Protein AF-A0A954T7Q8-F1 (afdb_monomer_lite)

Sequence (118 aa):
MYSCGPTVYDFAHIGNFRSFLFADVIRRTLEFFGYKVHHVMNITDVGHMTDDSNADGGGEDKMEAAAKRMKADKKSGKVEDGAVENPDDPYQVADFYTRAFLEDARTLGVKVASEPDN

pLDDT: mean 86.32, std 14.43, range [40.91, 98.12]

Structure (mmCIF, N/CA/C/O backbone):
data_AF-A0A954T7Q8-F1
#
_entry.id   AF-A0A954T7Q8-F1
#
loop_
_atom_site.group_PDB
_atom_site.id
_atom_site.type_symbol
_atom_site.label_atom_id
_atom_site.label_alt_id
_atom_site.label_comp_id
_atom_site.label_asym_id
_atom_site.label_entity_id
_atom_site.label_seq_id
_atom_site.pdbx_PDB_ins_code
_atom_site.Cartn_x
_atom_site.Cartn_y
_atom_site.Cartn_z
_atom_site.occupancy
_atom_site.B_iso_or_equiv
_atom_site.auth_seq_id
_atom_site.auth_comp_id
_atom_site.auth_asym_id
_atom_site.auth_atom_id
_atom_site.pdbx_PDB_model_num
ATOM 1 N N . MET A 1 1 ? -14.632 3.200 10.286 1.00 92.19 1 MET A N 1
ATOM 2 C CA . MET A 1 1 ? -13.468 4.085 10.087 1.00 92.19 1 MET A CA 1
ATOM 3 C C . MET A 1 1 ? -12.919 3.826 8.698 1.00 92.19 1 MET A C 1
ATOM 5 O O . MET A 1 1 ? -12.777 2.666 8.342 1.00 92.19 1 MET A O 1
ATOM 9 N N . TYR A 1 2 ? -12.653 4.871 7.920 1.00 94.81 2 TYR A N 1
ATOM 10 C CA . TYR A 1 2 ? -11.983 4.756 6.624 1.00 94.81 2 TYR A CA 1
ATOM 11 C C . TYR A 1 2 ? -10.673 5.544 6.667 1.00 94.81 2 TYR A C 1
ATOM 13 O O . TYR A 1 2 ? -10.643 6.630 7.247 1.00 94.81 2 TYR A O 1
ATOM 21 N N . SER A 1 3 ? -9.618 5.010 6.059 1.00 94.69 3 SER A N 1
ATOM 22 C CA . SER A 1 3 ? -8.357 5.721 5.832 1.00 94.69 3 SER A CA 1
ATOM 23 C C . SER A 1 3 ? -7.838 5.431 4.430 1.00 94.69 3 SER A C 1
ATOM 25 O O . SER A 1 3 ? -7.934 4.293 3.975 1.00 94.69 3 SER A O 1
ATOM 27 N N . CYS A 1 4 ? -7.239 6.427 3.778 1.00 92.81 4 CYS A N 1
ATOM 28 C CA . CYS A 1 4 ? -6.559 6.212 2.504 1.00 92.81 4 CYS A CA 1
ATOM 29 C C . CYS A 1 4 ? -5.401 5.221 2.682 1.00 92.81 4 CYS A C 1
ATOM 31 O O . CYS A 1 4 ? -4.618 5.360 3.626 1.00 92.81 4 CYS A O 1
ATOM 33 N N . GLY A 1 5 ? -5.295 4.242 1.789 1.00 92.75 5 GLY A N 1
ATOM 34 C CA . GLY A 1 5 ? -4.139 3.353 1.703 1.00 92.75 5 GLY A CA 1
ATOM 35 C C . GLY A 1 5 ? -3.168 3.743 0.585 1.00 92.75 5 GLY A C 1
ATOM 36 O O . GLY A 1 5 ? -3.271 4.841 0.029 1.00 92.75 5 GLY A O 1
ATOM 37 N N . PRO A 1 6 ? -2.175 2.887 0.297 1.00 94.25 6 PRO A N 1
ATOM 38 C CA . PRO A 1 6 ? -1.101 3.190 -0.642 1.00 94.25 6 PRO A CA 1
ATOM 39 C C . PRO A 1 6 ? -1.558 3.183 -2.106 1.00 94.25 6 PRO A C 1
ATOM 41 O O . PRO A 1 6 ? -2.541 2.534 -2.474 1.00 94.25 6 PRO A O 1
ATOM 44 N N . THR A 1 7 ? -0.771 3.855 -2.946 1.00 93.06 7 THR A N 1
ATOM 45 C CA . THR A 1 7 ? -0.765 3.647 -4.399 1.00 93.06 7 THR A CA 1
ATOM 46 C C . THR A 1 7 ? 0.405 2.736 -4.749 1.00 93.06 7 THR A C 1
ATOM 48 O O . THR A 1 7 ? 1.542 3.030 -4.384 1.00 93.06 7 THR A O 1
ATOM 51 N N . VAL A 1 8 ? 0.136 1.613 -5.414 1.00 93.44 8 VAL A N 1
ATOM 52 C CA . VAL A 1 8 ? 1.047 0.450 -5.455 1.00 93.44 8 VAL A CA 1
ATOM 53 C C . VAL A 1 8 ? 1.877 0.374 -6.741 1.00 93.44 8 VAL A C 1
ATOM 55 O O . VAL A 1 8 ? 1.895 -0.634 -7.435 1.00 93.44 8 VAL A O 1
ATOM 58 N N . TYR A 1 9 ? 2.582 1.460 -7.060 1.00 91.56 9 TYR A N 1
ATOM 59 C CA . TYR A 1 9 ? 3.569 1.514 -8.155 1.00 91.56 9 TYR A CA 1
ATOM 60 C C . TYR A 1 9 ? 5.026 1.604 -7.648 1.00 91.56 9 TYR A C 1
ATOM 62 O O . TYR A 1 9 ? 5.968 1.678 -8.441 1.00 91.56 9 TYR A O 1
ATOM 70 N N . ASP A 1 10 ? 5.228 1.674 -6.331 1.00 92.69 10 ASP A N 1
ATOM 71 C CA . ASP A 1 10 ? 6.539 1.716 -5.676 1.00 92.69 10 ASP A CA 1
ATOM 72 C C . ASP A 1 10 ? 6.426 1.204 -4.230 1.00 92.69 10 ASP A C 1
ATOM 74 O O . ASP A 1 10 ? 5.321 1.032 -3.705 1.00 92.69 10 ASP A O 1
ATOM 78 N N . PHE A 1 11 ? 7.563 0.995 -3.567 1.00 94.12 11 PHE A N 1
ATOM 79 C CA . PHE A 1 11 ? 7.597 0.689 -2.139 1.00 94.12 11 PHE A CA 1
ATOM 80 C C . PHE A 1 11 ? 7.043 1.857 -1.313 1.00 94.12 11 PHE A C 1
ATOM 82 O O . PHE A 1 11 ? 7.396 3.022 -1.522 1.00 94.12 11 PHE A O 1
ATOM 89 N N . ALA A 1 12 ? 6.207 1.542 -0.321 1.00 94.62 12 ALA A N 1
ATOM 90 C CA . ALA A 1 12 ? 5.729 2.530 0.635 1.00 94.62 12 ALA A CA 1
ATOM 91 C C . ALA A 1 12 ? 6.905 3.062 1.470 1.00 94.62 12 ALA A C 1
ATOM 93 O O . ALA A 1 12 ? 7.640 2.308 2.103 1.00 94.62 12 ALA A O 1
ATOM 94 N N . HIS A 1 13 ? 7.086 4.380 1.505 1.00 94.06 13 HIS A N 1
ATOM 95 C CA . HIS A 1 13 ? 8.178 4.997 2.252 1.00 94.06 13 HIS A CA 1
ATOM 96 C C . HIS A 1 13 ? 7.756 5.350 3.687 1.00 94.06 13 HIS A C 1
ATOM 98 O O . HIS A 1 13 ? 6.569 5.418 4.020 1.00 94.06 13 HIS A O 1
ATOM 104 N N . ILE A 1 14 ? 8.722 5.699 4.546 1.00 94.19 14 ILE A N 1
ATOM 105 C CA . ILE A 1 14 ? 8.481 6.050 5.962 1.00 94.19 14 ILE A CA 1
ATOM 106 C C . ILE A 1 14 ? 7.403 7.135 6.153 1.00 94.19 14 ILE A C 1
ATOM 108 O O . ILE A 1 14 ? 6.595 7.071 7.079 1.00 94.19 14 ILE A O 1
ATOM 112 N N . GLY A 1 15 ? 7.338 8.109 5.238 1.00 93.62 15 GLY A N 1
ATOM 113 C CA . GLY A 1 15 ? 6.276 9.120 5.216 1.00 93.62 15 GLY A CA 1
ATOM 114 C C . GLY A 1 15 ? 4.859 8.551 5.030 1.00 93.62 15 GLY A C 1
ATOM 115 O O . GLY A 1 15 ? 3.938 9.052 5.670 1.00 93.62 15 GLY A O 1
ATOM 116 N N . ASN A 1 16 ? 4.672 7.494 4.225 1.00 94.00 16 ASN A N 1
ATOM 117 C CA . ASN A 1 16 ? 3.382 6.812 4.093 1.00 94.00 16 ASN A CA 1
ATOM 118 C C . ASN A 1 16 ? 3.057 6.054 5.388 1.00 94.00 16 ASN A C 1
ATOM 120 O O . ASN A 1 16 ? 1.966 6.213 5.937 1.00 94.00 16 ASN A O 1
ATOM 124 N N . PHE A 1 17 ? 4.033 5.315 5.932 1.00 95.12 17 PHE A N 1
ATOM 125 C CA . PHE A 1 17 ? 3.859 4.537 7.163 1.00 95.12 17 PHE A CA 1
ATOM 126 C C . PHE A 1 17 ? 3.491 5.378 8.378 1.00 95.12 17 PHE A C 1
ATOM 128 O O . PHE A 1 17 ? 2.702 4.923 9.203 1.00 95.12 17 PHE A O 1
ATOM 135 N N . ARG A 1 18 ? 3.964 6.625 8.471 1.00 95.06 18 ARG A N 1
ATOM 136 C CA . ARG A 1 18 ? 3.503 7.562 9.505 1.00 95.06 18 ARG A CA 1
ATOM 137 C C . ARG A 1 18 ? 1.977 7.723 9.493 1.00 95.06 18 ARG A C 1
ATOM 139 O O . ARG A 1 18 ? 1.362 7.729 10.558 1.00 95.06 18 ARG A O 1
ATOM 146 N N . SER A 1 19 ? 1.370 7.855 8.315 1.00 94.00 19 SER A N 1
ATOM 147 C CA . SER A 1 19 ? -0.081 8.024 8.166 1.00 94.00 19 SER A CA 1
ATOM 148 C C . SER A 1 19 ? -0.840 6.739 8.501 1.00 94.00 19 SER A C 1
ATOM 150 O O . SER A 1 19 ? -1.856 6.789 9.193 1.00 94.00 19 SER A O 1
ATOM 152 N N . PHE A 1 20 ? -0.328 5.584 8.071 1.00 94.94 20 PHE A N 1
ATOM 153 C CA . PHE A 1 20 ? -0.939 4.285 8.374 1.00 94.94 20 PHE A CA 1
ATOM 154 C C . PHE A 1 20 ? -0.860 3.951 9.868 1.00 94.94 20 PHE A C 1
ATOM 156 O O . PHE A 1 20 ? -1.852 3.538 10.465 1.00 94.94 20 PHE A O 1
ATOM 163 N N . LEU A 1 21 ? 0.282 4.230 10.503 1.00 95.00 21 LEU A N 1
ATOM 164 C CA . LEU A 1 21 ? 0.457 4.108 11.948 1.00 95.00 21 LEU A CA 1
ATOM 165 C C . LEU A 1 21 ? -0.491 5.043 12.707 1.00 95.00 21 LEU A C 1
ATOM 167 O O . LEU A 1 21 ? -1.072 4.651 13.713 1.00 95.00 21 LEU A O 1
ATOM 171 N N . PHE A 1 22 ? -0.680 6.273 12.228 1.00 95.56 22 PHE A N 1
ATOM 172 C CA . PHE A 1 22 ? -1.620 7.206 12.842 1.00 95.56 22 PHE A CA 1
ATOM 173 C C . PHE A 1 22 ? -3.065 6.684 12.797 1.00 95.56 22 PHE A C 1
ATOM 175 O O . PHE A 1 22 ? -3.774 6.757 13.803 1.00 95.56 22 PHE A O 1
ATOM 182 N N . ALA A 1 23 ? -3.485 6.099 11.671 1.00 95.56 23 ALA A N 1
ATOM 183 C CA . ALA A 1 23 ? -4.785 5.440 11.566 1.00 95.56 23 ALA A CA 1
ATOM 184 C C . ALA A 1 23 ? -4.915 4.260 12.553 1.00 95.56 23 ALA A C 1
ATOM 186 O O . ALA A 1 23 ? -5.937 4.152 13.232 1.00 95.56 23 ALA A O 1
ATOM 187 N N . ASP A 1 24 ? -3.873 3.436 12.703 1.00 95.75 24 ASP A N 1
ATOM 188 C CA . ASP A 1 24 ? -3.846 2.344 13.689 1.00 95.75 24 ASP A CA 1
ATOM 189 C C . ASP A 1 24 ? -3.953 2.867 15.135 1.00 95.75 24 ASP A C 1
ATOM 191 O O . ASP A 1 24 ? -4.755 2.371 15.926 1.00 95.75 24 ASP A O 1
ATOM 195 N N . VAL A 1 25 ? -3.229 3.933 15.488 1.00 96.38 25 VAL A N 1
ATOM 196 C CA . VAL A 1 25 ? -3.316 4.554 16.824 1.00 96.38 25 VAL A CA 1
ATOM 197 C C . VAL A 1 25 ? -4.735 5.046 17.120 1.00 96.38 25 VAL A C 1
ATOM 199 O O . VAL A 1 25 ? -5.245 4.813 18.219 1.00 96.38 25 VAL A O 1
ATOM 202 N N . ILE A 1 26 ? -5.400 5.686 16.153 1.00 96.38 26 ILE A N 1
ATOM 203 C CA . ILE A 1 26 ? -6.798 6.112 16.305 1.00 96.38 26 ILE A CA 1
ATOM 204 C C . ILE A 1 26 ? -7.705 4.898 16.513 1.00 96.38 26 ILE A C 1
ATOM 206 O O . ILE A 1 26 ? -8.498 4.890 17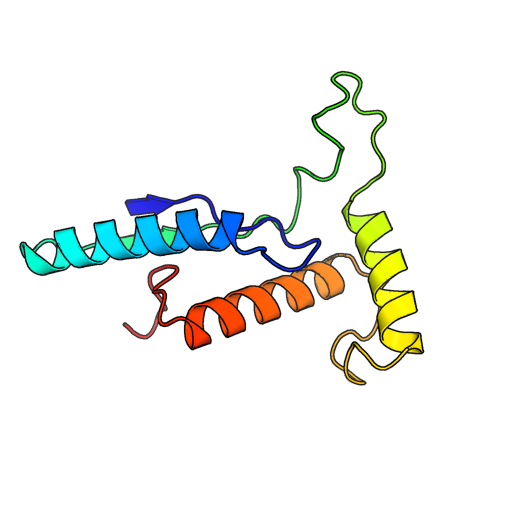.456 1.00 96.38 26 ILE A O 1
ATOM 210 N N . ARG A 1 27 ? -7.573 3.863 15.674 1.00 95.38 27 ARG A N 1
ATOM 211 C CA . ARG A 1 27 ? -8.349 2.623 15.799 1.00 95.38 27 ARG A CA 1
ATOM 212 C C . ARG A 1 27 ? -8.190 2.015 17.191 1.00 95.38 27 ARG A C 1
ATOM 214 O O . ARG A 1 27 ? -9.193 1.789 17.861 1.00 95.38 27 ARG A O 1
ATOM 221 N N . ARG A 1 28 ? -6.953 1.801 17.647 1.00 95.56 28 ARG A N 1
ATOM 222 C CA . ARG A 1 28 ? -6.654 1.208 18.962 1.00 95.56 28 ARG A CA 1
ATOM 223 C C . ARG A 1 28 ? -7.185 2.048 20.109 1.00 95.56 28 ARG A C 1
ATOM 225 O O . ARG A 1 28 ? -7.642 1.499 21.102 1.00 95.56 28 ARG A O 1
ATOM 232 N N . THR A 1 29 ? -7.143 3.369 19.971 1.00 97.50 29 THR A N 1
ATOM 233 C CA . THR A 1 29 ? -7.683 4.292 20.973 1.00 97.50 29 THR A CA 1
ATOM 234 C C . THR A 1 29 ? -9.203 4.155 21.070 1.00 97.50 29 THR A C 1
ATOM 236 O O . THR A 1 29 ? -9.741 4.044 22.166 1.00 97.50 29 THR A O 1
ATOM 239 N N . LEU A 1 30 ? -9.908 4.099 19.938 1.00 96.50 30 LEU A N 1
ATOM 240 C CA . LEU A 1 30 ? -11.355 3.869 19.913 1.00 96.50 30 LEU A CA 1
ATOM 241 C C . LEU A 1 30 ? -11.721 2.483 20.473 1.00 96.50 30 LEU A C 1
ATOM 243 O O . LEU A 1 30 ? -12.629 2.380 21.295 1.00 96.50 30 LEU A O 1
ATOM 247 N N . GLU A 1 31 ? -10.990 1.434 20.089 1.00 95.75 31 GLU A N 1
ATOM 248 C CA . GLU A 1 31 ? -11.167 0.080 20.638 1.00 95.75 31 GLU A CA 1
ATOM 249 C C . GLU A 1 31 ? -10.918 0.050 22.159 1.00 95.75 31 GLU A C 1
ATOM 251 O O . GLU A 1 31 ? -11.697 -0.552 22.896 1.00 95.75 31 GLU A O 1
ATOM 256 N N . PHE A 1 32 ? -9.895 0.760 22.651 1.00 97.25 32 PHE A N 1
ATOM 257 C CA . PHE A 1 32 ? -9.594 0.889 24.082 1.00 97.25 32 PHE A CA 1
ATOM 258 C C . PHE A 1 32 ? -10.741 1.534 24.873 1.00 97.25 32 PHE A C 1
ATOM 260 O O . PHE A 1 32 ? -11.027 1.118 25.994 1.00 97.25 32 PHE A O 1
ATOM 267 N N . PHE A 1 33 ? -11.449 2.501 24.284 1.00 98.12 33 PHE A N 1
ATOM 268 C CA . PHE A 1 33 ? -12.642 3.108 24.885 1.00 98.12 33 PHE A CA 1
ATOM 269 C C . PHE A 1 33 ? -13.921 2.261 24.740 1.00 98.12 33 PHE A C 1
ATOM 271 O O . PHE A 1 33 ? -14.998 2.712 25.126 1.00 98.12 33 PHE A O 1
ATOM 278 N N . GLY A 1 34 ? -13.827 1.038 24.211 1.00 97.00 34 GLY A N 1
ATOM 279 C CA . GLY A 1 34 ? -14.947 0.102 24.100 1.00 97.00 34 GLY A CA 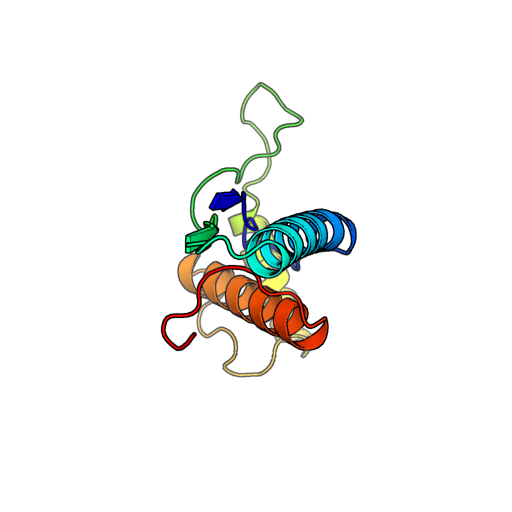1
ATOM 280 C C . GLY A 1 34 ? -15.790 0.255 22.832 1.00 97.00 34 GLY A C 1
ATOM 281 O O . GLY A 1 34 ? -16.853 -0.359 22.731 1.00 97.00 34 GLY A O 1
ATOM 282 N N . TYR A 1 35 ? -15.345 1.041 21.846 1.00 97.12 35 TYR A N 1
ATOM 283 C CA . TYR A 1 35 ? -16.030 1.123 20.557 1.00 97.12 35 TYR A CA 1
ATOM 284 C C . TYR A 1 35 ? -15.701 -0.091 19.683 1.00 97.12 35 TYR A C 1
ATOM 286 O O . TYR A 1 35 ? -14.543 -0.475 19.530 1.00 97.12 35 TYR A O 1
ATOM 294 N N . LYS A 1 36 ? -16.717 -0.653 19.018 1.00 94.31 36 LYS A N 1
ATOM 295 C CA . LYS A 1 36 ? -16.508 -1.631 17.943 1.00 94.31 36 LYS A CA 1
ATOM 296 C C . LYS A 1 36 ? -16.113 -0.893 16.663 1.00 94.31 36 LYS A C 1
ATOM 298 O O . LYS A 1 36 ? -16.951 -0.237 16.043 1.00 94.31 36 LYS A O 1
ATOM 303 N N . VAL A 1 37 ? -14.850 -0.998 16.257 1.00 92.75 37 VAL A N 1
ATOM 304 C CA . VAL A 1 37 ? -14.329 -0.306 15.070 1.00 92.75 37 VAL A CA 1
ATOM 305 C C . VAL A 1 37 ? -14.255 -1.261 13.883 1.00 92.75 37 VAL A C 1
ATOM 307 O O . VAL A 1 37 ? -13.447 -2.179 13.863 1.00 92.75 37 VAL A O 1
ATOM 310 N N . HIS A 1 38 ? -15.059 -1.008 12.850 1.00 92.94 38 HIS A N 1
ATOM 311 C CA . HIS A 1 38 ? -14.832 -1.591 11.527 1.00 92.94 38 HIS A CA 1
ATOM 312 C C . HIS A 1 38 ? -13.974 -0.624 10.704 1.00 92.94 38 HIS A C 1
ATOM 314 O O . HIS A 1 38 ? -14.415 0.492 10.408 1.00 92.94 38 HIS A O 1
ATOM 320 N N . HIS A 1 39 ? -12.731 -1.005 10.407 1.00 93.31 39 HIS A N 1
ATOM 321 C CA . HIS A 1 39 ? -11.760 -0.168 9.700 1.00 93.31 39 HIS A CA 1
ATOM 322 C C . HIS A 1 39 ? -11.530 -0.684 8.280 1.00 93.31 39 HIS A C 1
ATOM 324 O O . HIS A 1 39 ? -11.143 -1.831 8.103 1.00 93.31 39 HIS A O 1
ATOM 330 N N . VAL A 1 40 ? -11.764 0.174 7.289 1.00 94.31 40 VAL A N 1
ATOM 331 C CA . VAL A 1 40 ? -11.545 -0.098 5.865 1.00 94.31 40 VAL A CA 1
ATOM 332 C C . VAL A 1 40 ? -10.412 0.792 5.351 1.00 94.31 40 VAL A C 1
ATOM 334 O O . VAL A 1 40 ? -10.379 1.990 5.643 1.00 94.31 40 VAL A O 1
ATOM 337 N N . MET A 1 41 ? -9.508 0.208 4.571 1.00 94.00 41 MET A N 1
ATOM 338 C CA . MET A 1 41 ? -8.436 0.899 3.857 1.00 94.00 41 MET A CA 1
ATOM 339 C C . MET A 1 41 ? -8.465 0.446 2.398 1.00 94.00 41 MET A C 1
ATOM 341 O O . MET A 1 41 ? -8.617 -0.744 2.133 1.00 94.00 41 MET A O 1
ATOM 345 N N . ASN A 1 42 ? -8.364 1.384 1.457 1.00 93.69 42 ASN A N 1
ATOM 346 C CA . ASN A 1 42 ? -8.286 1.057 0.035 1.00 93.69 42 ASN A CA 1
ATOM 347 C C . ASN A 1 42 ? -6.845 0.722 -0.378 1.00 93.69 42 ASN A C 1
ATOM 349 O O . ASN A 1 42 ? -5.900 1.199 0.238 1.00 93.69 42 ASN A O 1
ATOM 353 N N . ILE A 1 43 ? -6.681 -0.016 -1.471 1.00 93.25 43 ILE A N 1
ATOM 354 C CA . ILE A 1 43 ? -5.435 -0.056 -2.244 1.00 93.25 43 ILE A CA 1
ATOM 355 C C . ILE A 1 43 ? -5.712 0.688 -3.547 1.00 93.25 43 ILE A C 1
ATOM 357 O O . ILE A 1 43 ? -6.771 0.500 -4.142 1.00 93.25 43 ILE A O 1
ATOM 361 N N . THR A 1 44 ? -4.808 1.574 -3.958 1.00 91.88 44 THR A N 1
ATOM 362 C CA . THR A 1 44 ? -4.918 2.275 -5.244 1.00 91.88 44 THR A CA 1
ATOM 363 C C . THR A 1 44 ? -4.031 1.556 -6.253 1.00 91.88 44 THR A C 1
ATOM 365 O O . THR A 1 44 ? -2.853 1.877 -6.409 1.00 91.88 44 THR A O 1
ATOM 368 N N . ASP A 1 45 ? -4.596 0.533 -6.883 1.00 87.94 45 ASP A N 1
ATOM 369 C CA . ASP A 1 45 ? -3.994 -0.262 -7.960 1.00 87.94 45 ASP A CA 1
ATOM 370 C C . ASP A 1 45 ? -4.279 0.332 -9.351 1.00 87.94 45 ASP A C 1
ATOM 372 O O . ASP A 1 45 ? -3.539 0.080 -10.301 1.00 87.94 45 ASP A O 1
ATOM 376 N N . VAL A 1 46 ? -5.306 1.184 -9.453 1.00 79.31 46 VAL A N 1
ATOM 377 C CA . VAL A 1 46 ? -5.668 1.944 -10.654 1.00 79.31 46 VAL A CA 1
ATOM 378 C C . VAL A 1 46 ? -5.916 3.424 -10.312 1.00 79.31 46 VAL A C 1
ATOM 380 O O . VAL A 1 46 ? -6.718 3.738 -9.435 1.00 79.31 46 VAL A O 1
ATOM 383 N N . GLY A 1 47 ? -5.264 4.355 -11.023 1.00 70.00 47 GLY A N 1
ATOM 384 C CA . GLY A 1 47 ? -5.422 5.811 -10.836 1.00 70.00 47 GLY A CA 1
ATOM 385 C C . GLY A 1 47 ? -4.274 6.497 -10.067 1.00 70.00 47 GLY A C 1
ATOM 386 O O . GLY A 1 47 ? -3.383 5.833 -9.550 1.00 70.00 47 GLY A O 1
ATOM 387 N N . HIS A 1 48 ? -4.254 7.842 -10.040 1.00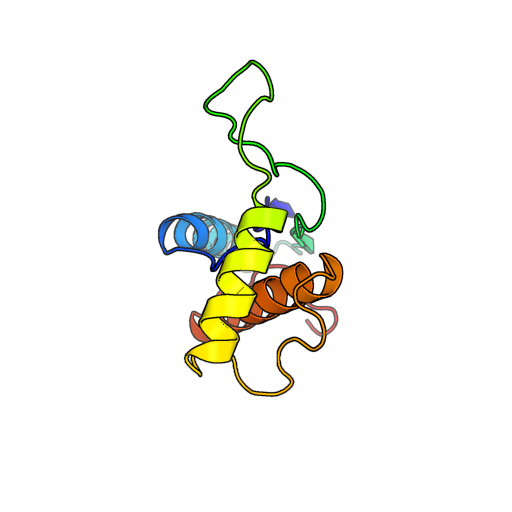 61.34 48 HIS A N 1
ATOM 388 C CA . HIS A 1 48 ? -3.136 8.679 -9.528 1.00 61.34 48 HIS A CA 1
ATOM 389 C C . HIS A 1 48 ? -1.758 8.387 -10.170 1.00 61.34 48 HIS A C 1
ATOM 391 O O . HIS A 1 48 ? -0.699 8.555 -9.555 1.00 61.34 48 HIS A O 1
ATOM 397 N N . MET A 1 49 ? -1.765 7.943 -11.428 1.00 61.44 49 MET A N 1
ATOM 398 C CA . MET A 1 49 ? -0.565 7.461 -12.121 1.00 61.44 49 MET A CA 1
ATOM 399 C C . MET A 1 49 ? 0.163 8.529 -12.934 1.00 61.44 49 MET A C 1
ATOM 401 O O . MET A 1 49 ? 1.209 8.244 -13.494 1.00 61.44 49 MET A O 1
ATOM 405 N N . THR A 1 50 ? -0.341 9.757 -12.975 1.00 58.75 50 THR A N 1
ATOM 406 C CA . THR A 1 50 ? 0.355 10.900 -13.570 1.00 58.75 50 THR A CA 1
ATOM 407 C C . THR A 1 50 ? 0.987 11.749 -12.471 1.00 58.75 50 THR A C 1
ATOM 409 O O . THR A 1 50 ? 0.574 11.708 -11.310 1.00 58.75 50 THR A O 1
ATOM 412 N N . ASP A 1 51 ? 2.049 12.474 -12.798 1.00 55.69 51 ASP A N 1
ATOM 413 C CA . ASP A 1 51 ? 2.665 13.429 -11.880 1.00 55.69 51 ASP A CA 1
ATOM 414 C C . ASP A 1 51 ? 1.714 14.615 -11.625 1.00 55.69 51 ASP A C 1
ATOM 416 O O . ASP A 1 51 ? 1.468 15.420 -12.522 1.00 55.69 51 ASP A O 1
ATOM 420 N N . ASP A 1 52 ? 1.170 14.718 -10.408 1.00 56.75 52 ASP A N 1
ATOM 421 C CA . ASP A 1 52 ? 0.226 15.779 -10.016 1.00 56.75 52 ASP A CA 1
ATOM 422 C C . ASP A 1 52 ? 0.894 17.165 -9.944 1.00 56.75 52 ASP A C 1
ATOM 424 O O . ASP A 1 52 ? 0.213 18.180 -9.788 1.00 56.75 52 ASP A O 1
ATOM 428 N N . SER A 1 53 ? 2.227 17.234 -10.053 1.00 52.81 53 SER A N 1
ATOM 429 C CA . SER A 1 53 ? 2.952 18.506 -10.129 1.00 52.81 53 SER A CA 1
ATOM 430 C C . SER A 1 53 ? 2.793 19.215 -11.482 1.00 52.81 53 SER A C 1
ATOM 432 O O . SER A 1 53 ? 3.024 20.422 -11.562 1.00 52.81 53 SER A O 1
ATOM 434 N N . ASN A 1 54 ? 2.303 18.512 -12.511 1.00 46.28 54 ASN A N 1
ATOM 435 C CA . ASN A 1 54 ? 1.913 19.089 -13.793 1.00 46.28 54 ASN A CA 1
ATOM 436 C C . ASN A 1 54 ? 0.386 19.051 -13.941 1.00 46.28 54 ASN A C 1
ATOM 438 O O . ASN A 1 54 ? -0.196 18.025 -14.289 1.00 46.28 54 ASN A O 1
ATOM 442 N N . ALA A 1 55 ? -0.260 20.204 -13.749 1.00 48.50 55 ALA A N 1
ATOM 443 C CA . ALA A 1 55 ? -1.708 20.380 -13.915 1.00 48.50 55 ALA A CA 1
ATOM 444 C C . ALA A 1 55 ? -2.240 20.021 -15.325 1.00 48.50 55 ALA A C 1
ATOM 446 O O . ALA A 1 55 ? -3.449 19.900 -15.506 1.00 48.50 55 ALA A O 1
ATOM 447 N N . ASP A 1 56 ? -1.348 19.814 -16.300 1.00 49.19 56 ASP A N 1
ATOM 448 C CA . ASP A 1 56 ? -1.662 19.523 -17.703 1.00 49.19 56 ASP A CA 1
ATOM 449 C C . ASP A 1 56 ? -1.690 18.019 -18.051 1.00 49.19 56 ASP A C 1
ATOM 451 O O . ASP A 1 56 ? -1.825 17.660 -19.220 1.00 49.19 56 ASP A O 1
ATOM 455 N N . GLY A 1 57 ? -1.546 17.110 -17.075 1.00 49.72 57 GLY A N 1
ATOM 456 C CA . GLY A 1 57 ? -1.681 15.660 -17.309 1.00 49.72 57 GLY A CA 1
ATOM 457 C C . GLY A 1 57 ? -0.589 15.032 -18.191 1.00 49.72 57 GLY A C 1
ATOM 458 O O . GLY A 1 57 ? -0.696 13.868 -18.563 1.00 49.72 57 GLY A O 1
ATOM 459 N N . GLY A 1 58 ? 0.474 15.777 -18.513 1.00 50.12 58 GLY A N 1
ATOM 460 C CA . GLY A 1 58 ? 1.617 15.331 -19.320 1.00 50.12 58 GLY A CA 1
ATOM 461 C C . GLY A 1 58 ? 2.751 14.667 -18.527 1.00 50.12 58 GLY A C 1
ATOM 462 O O . GLY A 1 58 ? 3.895 14.693 -18.977 1.00 50.12 58 GLY A O 1
ATOM 463 N N . GLY A 1 59 ? 2.474 14.155 -17.325 1.00 62.41 59 GLY A N 1
ATOM 464 C CA . GLY A 1 59 ? 3.460 13.453 -16.494 1.00 62.41 59 GLY A CA 1
ATOM 465 C C . GLY A 1 59 ? 3.710 12.016 -16.966 1.00 62.41 59 GLY A C 1
ATOM 466 O O . GLY A 1 59 ? 2.829 11.402 -17.560 1.00 62.41 59 GLY A O 1
ATOM 467 N N . GLU A 1 60 ? 4.905 11.481 -16.692 1.00 69.62 60 GLU A N 1
ATOM 468 C CA . GLU A 1 60 ? 5.231 10.071 -16.957 1.00 69.62 60 GLU A CA 1
ATOM 469 C C . GLU A 1 60 ? 4.240 9.150 -16.227 1.00 69.62 60 GLU A C 1
ATOM 471 O O . GLU A 1 60 ? 3.925 9.380 -15.054 1.00 69.62 60 GLU A O 1
ATOM 476 N N . ASP A 1 61 ? 3.751 8.117 -16.919 1.00 82.56 61 ASP A N 1
ATOM 477 C CA . ASP A 1 61 ? 2.909 7.094 -16.308 1.00 82.56 61 ASP A CA 1
ATOM 478 C C . ASP A 1 61 ? 3.730 6.338 -15.253 1.00 82.56 61 ASP A C 1
ATOM 480 O O . ASP A 1 61 ? 4.696 5.630 -15.554 1.00 82.56 61 ASP A O 1
ATOM 484 N N . LYS A 1 62 ? 3.359 6.515 -13.986 1.00 83.88 62 LYS A N 1
ATOM 485 C CA . LYS A 1 62 ? 4.067 5.955 -12.834 1.00 83.88 62 LYS A CA 1
ATOM 486 C C . LYS A 1 62 ? 4.046 4.430 -12.825 1.00 83.88 62 LYS A C 1
ATOM 488 O O . LYS A 1 62 ? 4.979 3.836 -12.290 1.00 83.88 62 LYS A O 1
ATOM 493 N N . MET A 1 63 ? 3.028 3.793 -13.405 1.00 88.56 63 MET A N 1
ATOM 494 C CA . MET A 1 63 ? 2.961 2.337 -13.508 1.00 88.56 63 MET A CA 1
ATOM 495 C C . MET A 1 63 ? 3.850 1.823 -14.637 1.00 88.56 63 MET A C 1
ATOM 497 O O . MET A 1 63 ? 4.545 0.824 -14.464 1.00 88.56 63 MET A O 1
ATOM 501 N N . GLU A 1 64 ? 3.933 2.540 -15.756 1.00 87.69 64 GLU A N 1
ATOM 502 C CA . GLU A 1 64 ? 4.912 2.234 -16.802 1.00 87.69 64 GLU A CA 1
ATOM 503 C C . GLU A 1 64 ? 6.352 2.416 -16.286 1.00 87.69 64 GLU A C 1
ATOM 505 O O . GLU A 1 64 ? 7.226 1.570 -16.511 1.00 87.69 64 GLU A O 1
ATOM 510 N N . ALA A 1 65 ? 6.608 3.490 -15.534 1.00 87.94 65 ALA A N 1
ATOM 511 C CA . ALA A 1 65 ? 7.884 3.706 -14.859 1.00 87.94 65 ALA A CA 1
ATOM 512 C C . ALA A 1 65 ? 8.181 2.580 -13.850 1.00 87.94 65 ALA A C 1
ATOM 514 O O . ALA A 1 65 ? 9.305 2.068 -13.800 1.00 87.94 65 ALA A O 1
ATOM 515 N N . ALA A 1 66 ? 7.174 2.132 -13.096 1.00 90.19 66 ALA A N 1
ATOM 516 C CA . ALA A 1 66 ? 7.283 0.996 -12.187 1.00 90.19 66 ALA A CA 1
ATOM 517 C C . ALA A 1 66 ? 7.629 -0.306 -12.918 1.00 90.19 66 ALA A C 1
ATOM 519 O O . ALA A 1 66 ? 8.558 -0.995 -12.505 1.00 90.19 66 ALA A O 1
ATOM 520 N N . ALA A 1 67 ? 6.976 -0.606 -14.043 1.00 92.31 67 ALA A N 1
ATOM 521 C CA . ALA A 1 67 ? 7.280 -1.765 -14.881 1.00 92.31 67 ALA A CA 1
ATOM 522 C C . ALA A 1 67 ? 8.738 -1.752 -15.375 1.00 92.31 67 ALA A C 1
ATOM 524 O O . ALA A 1 67 ? 9.450 -2.761 -15.301 1.00 92.31 67 ALA A O 1
ATOM 525 N N . LYS A 1 68 ? 9.234 -0.589 -15.826 1.00 92.38 68 LYS A N 1
ATOM 526 C CA . LYS A 1 68 ? 10.640 -0.413 -16.237 1.00 92.38 68 LYS A CA 1
ATOM 527 C C . LYS A 1 68 ? 11.608 -0.662 -15.077 1.00 92.38 68 LYS A C 1
ATOM 529 O O . LYS A 1 68 ? 12.593 -1.382 -15.263 1.00 92.38 68 LYS A O 1
ATOM 534 N N . ARG A 1 69 ? 11.321 -0.117 -13.887 1.00 92.62 69 ARG A N 1
ATOM 535 C CA . ARG A 1 69 ? 12.114 -0.360 -12.666 1.00 92.62 69 ARG A CA 1
ATOM 536 C C . ARG A 1 69 ? 12.100 -1.833 -12.274 1.00 92.62 69 ARG A C 1
ATOM 538 O O . ARG A 1 69 ? 13.166 -2.419 -12.129 1.00 92.62 69 ARG A O 1
ATOM 545 N N . MET A 1 70 ? 10.926 -2.458 -12.240 1.00 92.19 70 MET A N 1
ATOM 546 C CA . MET A 1 70 ? 10.742 -3.875 -11.918 1.00 92.19 70 MET A CA 1
ATOM 547 C C . MET A 1 70 ? 11.579 -4.779 -12.832 1.00 92.19 70 MET A C 1
ATOM 549 O O . MET A 1 70 ? 12.242 -5.704 -12.370 1.00 92.19 70 MET A O 1
ATOM 553 N N . LYS A 1 71 ? 11.627 -4.490 -14.139 1.00 93.00 71 LYS A N 1
ATOM 554 C CA . LYS A 1 71 ? 12.493 -5.216 -15.086 1.00 93.00 71 LYS A CA 1
ATOM 555 C C . LYS A 1 71 ? 13.977 -5.083 -14.752 1.00 93.00 71 LYS A C 1
ATOM 557 O O . LYS A 1 71 ? 14.718 -6.056 -14.892 1.00 93.00 71 LYS A O 1
ATOM 562 N N . ALA A 1 72 ? 14.427 -3.890 -14.368 1.00 91.38 72 ALA A N 1
ATOM 563 C CA . ALA A 1 72 ? 15.812 -3.661 -13.969 1.00 91.38 72 ALA A CA 1
ATOM 564 C C . ALA A 1 72 ? 16.135 -4.364 -12.640 1.00 91.38 72 ALA A C 1
ATOM 566 O O . ALA A 1 72 ? 17.176 -5.013 -12.520 1.00 91.38 72 ALA A O 1
ATOM 567 N N . ASP A 1 73 ? 15.217 -4.314 -11.678 1.00 91.44 73 ASP A N 1
ATOM 568 C CA . ASP A 1 73 ? 15.374 -4.944 -10.371 1.0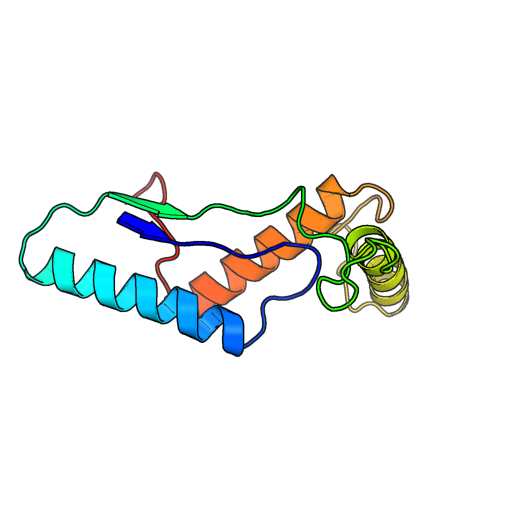0 91.44 73 ASP A CA 1
ATOM 569 C C . ASP A 1 73 ? 15.372 -6.479 -10.470 1.00 91.44 73 ASP A C 1
ATOM 571 O O . ASP A 1 73 ? 16.245 -7.111 -9.874 1.00 91.44 73 ASP A O 1
ATOM 575 N N . LYS A 1 74 ? 14.533 -7.077 -11.332 1.00 90.56 74 LYS A N 1
ATOM 576 C CA . LYS A 1 74 ? 14.616 -8.509 -11.687 1.00 90.56 74 LYS A CA 1
ATOM 577 C C . LYS A 1 74 ? 15.977 -8.878 -12.281 1.00 90.56 74 LYS A C 1
ATOM 579 O O . LYS A 1 74 ? 16.592 -9.847 -11.859 1.00 90.56 74 LYS A O 1
ATOM 584 N N . LYS A 1 75 ? 16.497 -8.089 -13.231 1.00 89.25 75 LYS A N 1
ATOM 585 C CA . LYS A 1 75 ? 17.819 -8.346 -13.844 1.00 89.25 75 LYS A CA 1
ATOM 586 C C . LYS A 1 75 ? 18.980 -8.229 -12.854 1.00 89.25 75 LYS A C 1
ATOM 588 O O . LYS A 1 75 ? 20.005 -8.872 -13.054 1.00 89.25 75 LYS A O 1
ATOM 593 N N . SER A 1 76 ? 18.839 -7.388 -11.831 1.00 90.00 76 SER A N 1
ATOM 594 C CA . SER A 1 76 ? 19.859 -7.195 -10.792 1.00 90.00 76 SER A CA 1
ATOM 595 C C . SER A 1 76 ? 19.728 -8.154 -9.603 1.00 90.00 76 SER A C 1
ATOM 597 O O . SER A 1 76 ? 20.588 -8.128 -8.727 1.00 90.00 76 SER A O 1
ATOM 599 N N . GLY A 1 77 ? 18.688 -8.997 -9.569 1.00 86.75 77 GLY A N 1
ATOM 600 C CA . GLY A 1 77 ? 18.434 -9.951 -8.486 1.00 86.75 77 GLY A CA 1
ATOM 601 C C . GLY A 1 77 ? 17.831 -9.337 -7.218 1.00 86.75 77 GLY A C 1
ATOM 602 O O . GLY A 1 77 ? 17.834 -9.983 -6.176 1.00 86.75 77 GLY A O 1
ATOM 603 N N . LYS A 1 78 ? 17.330 -8.095 -7.275 1.00 84.38 78 LYS A N 1
ATOM 604 C CA . LYS A 1 78 ? 16.635 -7.448 -6.143 1.00 84.38 78 LYS A CA 1
ATOM 605 C C . LYS A 1 78 ? 15.192 -7.917 -5.974 1.00 84.38 78 LYS A C 1
ATOM 607 O O . LYS A 1 78 ? 14.630 -7.783 -4.895 1.00 84.38 78 LYS A O 1
ATOM 612 N N . VAL A 1 79 ? 14.593 -8.406 -7.055 1.00 87.19 79 VAL A N 1
ATOM 613 C CA . VAL A 1 79 ? 13.269 -9.027 -7.058 1.00 87.19 79 VAL A CA 1
ATOM 614 C C . VAL A 1 79 ? 13.495 -10.518 -7.221 1.00 87.19 79 VAL A C 1
ATOM 616 O O . VAL A 1 79 ? 14.166 -10.928 -8.169 1.00 87.19 79 VAL A O 1
ATOM 619 N N . GLU A 1 80 ? 12.967 -11.306 -6.289 1.00 85.31 80 GLU A N 1
ATOM 620 C CA . GLU A 1 80 ? 13.125 -12.758 -6.305 1.00 85.31 80 GLU A CA 1
ATOM 621 C C . GLU A 1 80 ? 12.534 -13.377 -7.578 1.00 85.31 80 GLU A C 1
ATOM 623 O O . GLU A 1 80 ? 11.521 -12.915 -8.122 1.00 85.31 80 GLU A O 1
ATOM 628 N N . ASP A 1 81 ? 13.164 -14.451 -8.051 1.00 81.12 81 ASP A N 1
ATOM 629 C CA . ASP A 1 81 ? 12.653 -15.210 -9.186 1.00 81.12 81 ASP A CA 1
ATOM 630 C C . ASP A 1 81 ? 11.262 -15.770 -8.859 1.00 81.12 81 ASP A C 1
ATOM 632 O O . ASP A 1 81 ? 11.059 -16.458 -7.861 1.00 81.12 81 ASP A O 1
ATOM 636 N N . GLY A 1 82 ? 10.287 -15.451 -9.712 1.00 84.06 82 GLY A N 1
ATOM 637 C CA . GLY A 1 82 ? 8.879 -15.810 -9.517 1.00 84.06 82 GLY A CA 1
ATOM 638 C C . GLY A 1 82 ? 8.047 -14.785 -8.737 1.00 84.06 82 GLY A C 1
ATOM 639 O O . GLY A 1 82 ? 6.828 -14.907 -8.725 1.00 84.06 82 GLY A O 1
ATOM 640 N N . ALA A 1 83 ? 8.646 -13.737 -8.154 1.00 86.69 83 ALA A N 1
ATOM 641 C CA . ALA A 1 83 ? 7.884 -12.710 -7.430 1.00 86.69 83 ALA A CA 1
ATOM 642 C C . ALA A 1 83 ? 6.981 -11.855 -8.340 1.00 86.69 83 ALA A C 1
ATOM 644 O O . ALA A 1 83 ? 5.959 -11.343 -7.882 1.00 86.69 83 ALA A O 1
ATOM 645 N N . VAL A 1 84 ? 7.367 -11.713 -9.613 1.00 91.19 84 VAL A N 1
ATOM 646 C CA . VAL A 1 84 ? 6.601 -11.109 -10.716 1.00 91.19 84 VAL A CA 1
ATOM 647 C C . VAL A 1 84 ? 6.921 -11.920 -11.965 1.00 91.19 84 VAL A C 1
ATOM 649 O O . VAL A 1 84 ? 8.096 -12.025 -12.315 1.00 91.19 84 VAL A O 1
ATOM 652 N N . GLU A 1 85 ? 5.943 -12.479 -12.672 1.00 91.19 85 GLU A N 1
ATOM 653 C CA . GLU A 1 85 ? 6.196 -13.245 -13.902 1.00 91.19 85 GLU A CA 1
ATOM 654 C C . GLU A 1 85 ? 6.375 -12.302 -15.093 1.00 91.19 85 GLU A C 1
ATOM 656 O O . GLU A 1 85 ? 7.433 -12.293 -15.734 1.00 91.19 85 GLU A O 1
ATOM 661 N N . ASN A 1 86 ? 5.377 -11.445 -15.317 1.00 91.94 86 ASN A N 1
ATOM 662 C CA . ASN A 1 86 ? 5.329 -10.461 -16.386 1.00 91.94 86 ASN A CA 1
ATOM 663 C C . ASN A 1 86 ? 5.323 -9.029 -15.817 1.00 91.94 86 ASN A C 1
ATOM 665 O O . ASN A 1 86 ? 4.273 -8.530 -15.427 1.00 91.94 86 ASN A O 1
ATOM 669 N N . PRO A 1 87 ? 6.468 -8.325 -15.816 1.00 89.88 87 PRO A N 1
ATOM 670 C CA . PRO A 1 87 ? 6.535 -6.937 -15.359 1.00 89.88 87 PRO A CA 1
ATOM 671 C C . PRO A 1 87 ? 5.775 -5.931 -16.232 1.00 89.88 87 PRO A C 1
ATOM 673 O O . PRO A 1 87 ? 5.617 -4.796 -15.805 1.00 89.88 87 PRO A O 1
ATOM 676 N N . ASP A 1 88 ? 5.365 -6.303 -17.451 1.00 91.38 88 ASP A N 1
ATOM 677 C CA . ASP A 1 88 ? 4.514 -5.460 -18.307 1.00 91.38 88 ASP A CA 1
ATOM 678 C C . ASP A 1 88 ? 3.021 -5.597 -17.975 1.00 91.38 88 ASP A C 1
ATOM 680 O O . ASP A 1 88 ? 2.201 -4.863 -18.520 1.00 91.38 88 ASP A O 1
ATOM 684 N N . ASP A 1 89 ? 2.658 -6.539 -17.102 1.00 92.81 89 ASP A N 1
ATOM 685 C CA . ASP A 1 89 ? 1.303 -6.670 -16.583 1.00 92.81 89 ASP A CA 1
ATOM 686 C C . ASP A 1 89 ? 1.136 -5.753 -15.354 1.00 92.81 89 ASP A C 1
ATOM 688 O O . ASP A 1 89 ? 1.718 -6.036 -14.298 1.00 92.81 89 ASP A O 1
ATOM 692 N N . PRO A 1 90 ? 0.353 -4.660 -15.451 1.00 90.94 90 PRO A N 1
ATOM 693 C CA . PRO A 1 90 ? 0.197 -3.706 -14.354 1.00 90.94 90 PRO A CA 1
ATOM 694 C C . PRO A 1 90 ? -0.400 -4.354 -13.101 1.00 90.94 90 PRO A C 1
ATOM 696 O O . PRO A 1 90 ? -0.075 -3.933 -11.992 1.00 90.94 90 PRO A O 1
ATOM 699 N N . TYR A 1 91 ? -1.207 -5.411 -13.248 1.00 91.88 91 TYR A N 1
ATOM 700 C CA . TYR A 1 91 ? -1.747 -6.136 -12.101 1.00 91.88 91 TYR A CA 1
ATOM 701 C C . TYR A 1 91 ? -0.652 -6.842 -11.304 1.00 91.88 91 TYR A C 1
ATOM 703 O O . TYR A 1 91 ? -0.696 -6.833 -10.078 1.00 91.88 91 TYR A O 1
ATOM 711 N N . GLN A 1 92 ? 0.356 -7.414 -11.967 1.00 94.19 92 GLN A N 1
ATOM 712 C CA . GLN A 1 92 ? 1.449 -8.100 -11.269 1.00 94.19 92 GLN A CA 1
ATOM 713 C C . GLN A 1 92 ? 2.397 -7.122 -10.577 1.00 94.19 92 GLN A C 1
ATOM 715 O O . GLN A 1 92 ? 2.919 -7.419 -9.504 1.00 94.19 92 GLN A O 1
ATOM 720 N N . VAL A 1 93 ? 2.601 -5.942 -11.167 1.00 93.06 93 VAL A N 1
ATOM 721 C CA . VAL A 1 93 ? 3.358 -4.859 -10.527 1.00 93.06 93 VAL A CA 1
ATOM 722 C C . VAL A 1 93 ? 2.617 -4.360 -9.282 1.00 93.06 93 VAL A C 1
ATOM 724 O O . VAL A 1 93 ? 3.212 -4.281 -8.207 1.00 93.06 93 VAL A O 1
ATOM 727 N N . ALA A 1 94 ? 1.313 -4.096 -9.404 1.00 94.06 94 ALA A N 1
ATOM 728 C CA . ALA A 1 94 ? 0.469 -3.672 -8.291 1.00 94.06 94 ALA A CA 1
ATOM 729 C C . ALA A 1 94 ? 0.400 -4.721 -7.170 1.00 94.06 94 ALA A C 1
ATOM 731 O O . ALA A 1 94 ? 0.532 -4.376 -5.994 1.00 94.06 94 ALA A O 1
ATOM 732 N N . ASP A 1 95 ? 0.242 -6.002 -7.513 1.00 94.50 95 ASP A N 1
ATOM 733 C CA . ASP A 1 95 ? 0.225 -7.104 -6.548 1.00 94.50 95 ASP A CA 1
ATOM 734 C C . ASP A 1 95 ? 1.547 -7.205 -5.778 1.00 94.50 95 ASP A C 1
ATOM 736 O O . ASP A 1 95 ? 1.544 -7.293 -4.549 1.00 94.50 95 ASP A O 1
ATOM 740 N N . PHE A 1 96 ? 2.684 -7.109 -6.475 1.00 95.00 96 PHE A N 1
ATOM 741 C CA . PHE A 1 96 ? 4.001 -7.133 -5.842 1.00 95.00 96 PHE A CA 1
ATOM 742 C C . PHE A 1 96 ? 4.147 -6.037 -4.781 1.00 95.00 96 PHE A C 1
ATOM 744 O O . PHE A 1 96 ? 4.485 -6.328 -3.632 1.00 95.00 96 PHE A O 1
ATOM 751 N N . TYR A 1 97 ? 3.846 -4.784 -5.133 1.00 95.38 97 TYR A N 1
ATOM 752 C CA . TYR A 1 97 ? 3.964 -3.671 -4.189 1.00 95.38 97 TYR A CA 1
ATOM 753 C C . TYR A 1 97 ? 2.892 -3.706 -3.094 1.00 95.38 97 TYR A C 1
ATOM 755 O O . TYR A 1 97 ? 3.157 -3.288 -1.967 1.00 95.38 97 TYR A O 1
ATOM 763 N N . THR A 1 98 ? 1.707 -4.255 -3.378 1.00 95.38 98 THR A N 1
ATOM 764 C CA . THR A 1 98 ? 0.679 -4.506 -2.356 1.00 95.38 98 THR A CA 1
ATOM 765 C C . THR A 1 98 ? 1.184 -5.502 -1.317 1.00 95.38 98 THR A C 1
ATOM 767 O O . THR A 1 98 ? 1.093 -5.236 -0.118 1.00 95.38 98 THR A O 1
ATOM 770 N N . ARG A 1 99 ? 1.758 -6.630 -1.755 1.00 94.38 99 ARG A N 1
ATOM 771 C CA . ARG A 1 99 ? 2.333 -7.637 -0.854 1.00 94.38 99 ARG A CA 1
ATOM 772 C C . ARG A 1 99 ? 3.477 -7.066 -0.027 1.00 94.38 99 ARG A C 1
ATOM 774 O O . ARG A 1 99 ? 3.463 -7.246 1.187 1.00 94.38 99 ARG A O 1
ATOM 781 N N . ALA A 1 100 ? 4.388 -6.321 -0.654 1.00 94.75 100 ALA A N 1
ATOM 782 C CA . ALA A 1 100 ? 5.477 -5.646 0.048 1.00 94.75 100 ALA A CA 1
ATOM 783 C C . ALA A 1 100 ? 4.949 -4.695 1.139 1.00 94.75 100 ALA A C 1
ATOM 785 O O . ALA A 1 100 ? 5.370 -4.770 2.289 1.00 94.75 100 ALA A O 1
ATOM 786 N N . PHE A 1 101 ? 3.951 -3.864 0.817 1.00 95.62 101 PHE A N 1
ATOM 787 C CA . PHE A 1 101 ? 3.315 -2.978 1.794 1.00 95.62 101 PHE A CA 1
ATOM 788 C C . PHE A 1 101 ? 2.692 -3.738 2.977 1.00 95.62 101 PHE A C 1
ATOM 790 O O . PHE A 1 101 ? 2.850 -3.326 4.129 1.00 95.62 101 PHE A O 1
ATOM 797 N N . LEU A 1 102 ? 1.972 -4.832 2.709 1.00 93.94 102 LEU A N 1
ATOM 798 C CA . LEU A 1 102 ? 1.335 -5.641 3.751 1.00 93.94 102 LEU A CA 1
ATOM 799 C C . LEU A 1 102 ? 2.367 -6.343 4.645 1.00 93.94 102 LEU A C 1
ATOM 801 O O . LEU A 1 102 ? 2.158 -6.445 5.856 1.00 93.94 102 LEU A O 1
ATOM 805 N N . GLU A 1 103 ? 3.474 -6.812 4.073 1.00 94.12 103 GLU A N 1
ATOM 806 C CA . GLU A 1 103 ? 4.584 -7.415 4.812 1.00 94.12 103 GLU A CA 1
ATOM 807 C C . GLU A 1 103 ? 5.286 -6.393 5.713 1.00 94.12 103 GLU A C 1
ATOM 809 O O . GLU A 1 103 ? 5.477 -6.646 6.906 1.00 94.12 103 GLU A O 1
ATOM 814 N N . ASP A 1 104 ? 5.588 -5.208 5.185 1.00 95.06 104 ASP A N 1
ATOM 815 C CA . ASP A 1 104 ? 6.174 -4.110 5.952 1.00 95.06 104 ASP A CA 1
ATOM 816 C C . ASP A 1 104 ? 5.243 -3.672 7.093 1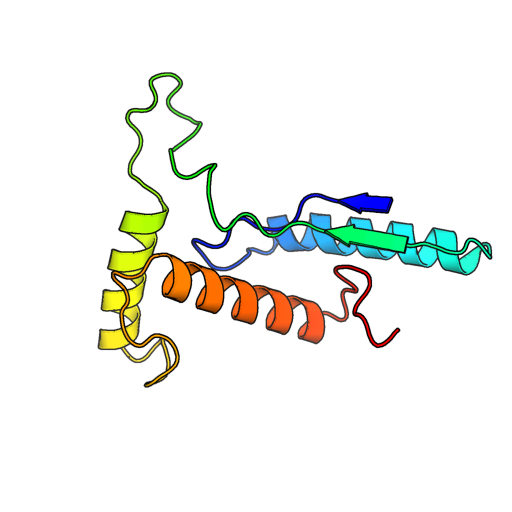.00 95.06 104 ASP A C 1
ATOM 818 O O . ASP A 1 104 ? 5.668 -3.540 8.243 1.00 95.06 104 ASP A O 1
ATOM 822 N N . ALA A 1 105 ? 3.945 -3.503 6.811 1.00 94.44 105 ALA A N 1
ATOM 823 C CA . ALA A 1 105 ? 2.949 -3.153 7.821 1.00 94.44 105 ALA A CA 1
ATOM 824 C C . ALA A 1 105 ? 2.875 -4.202 8.940 1.00 94.44 105 ALA A C 1
ATOM 826 O O . ALA A 1 105 ? 2.856 -3.846 10.122 1.00 94.44 105 ALA A O 1
ATOM 827 N N . ARG A 1 106 ? 2.892 -5.491 8.576 1.00 93.12 106 ARG A N 1
ATOM 828 C CA . ARG A 1 106 ? 2.919 -6.613 9.523 1.00 93.12 106 ARG A CA 1
ATOM 829 C C . ARG A 1 106 ? 4.186 -6.594 10.371 1.00 93.12 106 ARG A C 1
ATOM 831 O O . ARG A 1 106 ? 4.097 -6.735 11.589 1.00 93.12 106 ARG A O 1
ATOM 838 N N . THR A 1 107 ? 5.341 -6.371 9.750 1.00 93.94 107 THR A N 1
ATOM 839 C CA . THR A 1 107 ? 6.646 -6.300 10.425 1.00 93.94 107 THR A CA 1
ATOM 840 C C . THR A 1 107 ? 6.706 -5.140 11.419 1.00 93.94 107 THR A C 1
ATOM 842 O O . THR A 1 107 ? 7.236 -5.284 12.519 1.00 93.94 107 THR A O 1
ATOM 845 N N . LEU A 1 108 ? 6.092 -4.005 11.078 1.00 92.56 108 LEU A N 1
ATOM 846 C CA . LEU A 1 108 ? 5.969 -2.835 11.950 1.00 92.56 108 LEU A CA 1
ATOM 847 C C . LEU A 1 108 ? 4.864 -2.971 13.015 1.00 92.56 108 LEU A C 1
ATOM 849 O O . LEU A 1 108 ? 4.717 -2.088 13.861 1.00 92.56 108 LEU A O 1
ATOM 853 N N . GLY A 1 109 ? 4.074 -4.049 12.988 1.00 93.06 109 GLY A N 1
ATOM 854 C CA . GLY A 1 109 ? 2.959 -4.270 13.910 1.00 93.06 109 GLY A CA 1
ATOM 855 C C . GLY A 1 109 ? 1.768 -3.325 13.701 1.00 93.06 109 GLY A C 1
ATOM 856 O O . GLY A 1 109 ? 0.961 -3.151 14.621 1.00 93.06 109 GLY A O 1
ATOM 857 N N . VAL A 1 110 ? 1.659 -2.710 12.520 1.00 92.62 110 VAL A N 1
ATOM 858 C CA . VAL A 1 110 ? 0.582 -1.785 12.143 1.00 92.62 110 VAL A CA 1
ATOM 859 C C . VAL A 1 110 ? -0.658 -2.578 11.735 1.00 92.62 110 VAL A C 1
ATOM 861 O O . VAL A 1 110 ? -0.601 -3.408 10.829 1.00 92.62 110 VAL A O 1
ATOM 864 N N . LYS A 1 111 ? -1.816 -2.286 12.342 1.00 89.12 111 LYS A N 1
ATOM 865 C CA . LYS A 1 111 ? -3.102 -2.831 11.872 1.00 89.12 111 LYS A CA 1
ATOM 866 C C . LYS A 1 111 ? -3.677 -1.954 10.755 1.00 89.12 111 LYS A C 1
ATOM 868 O O . LYS A 1 111 ? -4.377 -0.982 11.027 1.00 89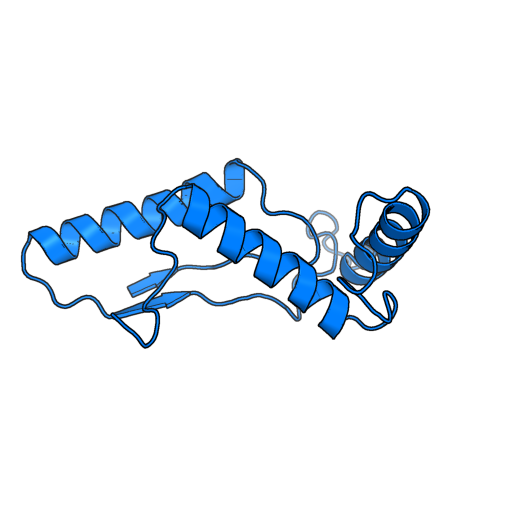.12 111 LYS A O 1
ATOM 873 N N . VAL A 1 112 ? -3.396 -2.305 9.501 1.00 83.00 112 VAL A N 1
ATOM 874 C CA . VAL A 1 112 ? -3.802 -1.523 8.314 1.00 83.00 112 VAL A CA 1
ATOM 875 C C . VAL A 1 112 ? -5.319 -1.429 8.103 1.00 83.00 112 VAL A C 1
ATOM 877 O O . VAL A 1 112 ? -5.803 -0.366 7.728 1.00 83.00 112 VAL A O 1
ATOM 880 N N . ALA A 1 113 ? -6.087 -2.488 8.373 1.00 82.06 113 ALA A N 1
ATOM 881 C CA . ALA A 1 113 ? -7.554 -2.494 8.296 1.00 82.06 113 ALA A CA 1
ATOM 882 C C . ALA A 1 113 ? -8.137 -3.697 9.065 1.00 82.06 113 ALA A C 1
ATOM 884 O O . ALA A 1 113 ? -7.409 -4.398 9.775 1.00 82.06 113 ALA A O 1
ATOM 885 N N . SER A 1 114 ? -9.451 -3.934 8.978 1.00 66.31 114 SER A N 1
ATOM 886 C CA . SER A 1 114 ? -10.030 -5.215 9.396 1.00 66.31 114 SER A CA 1
ATOM 887 C C . SER A 1 114 ? -9.548 -6.315 8.454 1.00 66.31 114 SER A C 1
ATOM 889 O O . SER A 1 114 ? -9.923 -6.336 7.282 1.00 66.31 114 SER A O 1
ATOM 891 N N . GLU A 1 115 ? -8.726 -7.216 8.969 1.00 60.00 115 GLU A N 1
ATOM 892 C CA . GLU A 1 115 ? -8.432 -8.482 8.310 1.00 60.00 115 GLU A CA 1
ATOM 893 C C . GLU A 1 115 ? -9.601 -9.435 8.608 1.00 60.00 115 GLU A C 1
ATOM 895 O O . GLU A 1 115 ? -10.097 -9.419 9.735 1.00 60.00 115 GLU A O 1
ATOM 900 N N . PRO A 1 116 ? -10.084 -10.232 7.638 1.00 47.28 116 PRO A N 1
ATOM 901 C CA . PRO A 1 116 ? -11.257 -11.099 7.814 1.00 47.28 116 PRO A CA 1
ATOM 902 C C . PRO A 1 116 ? -11.143 -12.134 8.953 1.00 47.28 116 PRO A C 1
ATOM 904 O O . PRO A 1 116 ? -12.153 -12.738 9.305 1.00 47.28 116 PRO A O 1
ATOM 907 N N . ASP A 1 117 ? -9.968 -12.271 9.575 1.00 43.88 117 ASP A N 1
ATOM 908 C CA . ASP A 1 117 ? -9.691 -13.184 10.687 1.00 43.88 117 ASP A CA 1
ATOM 909 C C . ASP A 1 117 ? -9.520 -12.486 12.062 1.00 43.88 117 ASP A C 1
ATOM 911 O O . ASP A 1 117 ? -9.011 -13.103 12.999 1.00 43.88 117 ASP A O 1
ATOM 915 N N . ASN A 1 118 ? -9.941 -11.218 12.213 1.00 40.91 118 ASN A N 1
ATOM 916 C CA . ASN A 1 118 ? -10.012 -10.498 13.503 1.00 40.91 118 ASN A CA 1
ATOM 917 C C . ASN A 1 118 ? -11.322 -9.718 13.697 1.00 40.91 118 ASN A C 1
ATOM 919 O O . ASN A 1 118 ? -11.546 -8.729 12.958 1.00 40.91 118 ASN A O 1
#

Secondary structure (DSSP, 8-state):
-EE---BTTSPPPHHHHHHHHHHHHHHHHHHHTT-----EE--BSSS--S-TT-TTS-S--HHHHHHHHHHHHHHHTSS-TTS-S-TT-HHHHHHHHHHHHHHHHHHTT---S--TT-

Foldseek 3Di:
DEDEADEQLDADDPVRVVRLQVVQVVVVVCVVVVDDDAYDYDYNLDDPQADVVDPVRPGDRSLVVSLVVVVVCVVVCVQPVPQADRSVPSVSSSVSNVVNRVVVCVVVVGPNGDDVVD

Radius of gyration: 16.36 Å; chains: 1; bounding box: 36×36×44 Å